Protein AF-A0A7E6E4U1-F1 (afdb_monomer_lite)

Sequence (166 aa):
MSQGDSNPAAIPHAAEDIQGDNRWMSQHNRFVLDCKDKEPDVLFVGDSMVQLMQQYEIWRELFSPLHALNFGIGGDTTRHVLWRLKNGELENIKPKVIVVWVGTNNHENTAEEVAGGIEAIVQLINTRQPQAKIIVLTSCGGQLLSAHPCLEVEILFVVSGFVTSR

Structure (mmCIF, N/CA/C/O backbone):
data_AF-A0A7E6E4U1-F1
#
_entry.id   AF-A0A7E6E4U1-F1
#
loop_
_atom_site.group_PDB
_atom_site.id
_atom_site.type_symbol
_atom_site.label_atom_id
_atom_site.label_alt_id
_atom_site.label_comp_id
_atom_site.label_asym_id
_atom_site.label_entity_id
_atom_site.label_seq_id
_atom_site.pdbx_PDB_ins_code
_atom_site.Cartn_x
_atom_site.Cartn_y
_atom_site.Cartn_z
_atom_site.occupancy
_atom_site.B_iso_or_equiv
_atom_site.auth_seq_id
_atom_site.auth_comp_id
_atom_site.auth_asym_id
_atom_site.auth_atom_id
_atom_site.pdbx_PDB_model_num
ATOM 1 N N . MET A 1 1 ? 23.005 25.836 -6.150 1.00 33.62 1 MET A N 1
ATOM 2 C CA . MET A 1 1 ? 21.948 25.084 -5.448 1.00 33.62 1 MET A CA 1
ATOM 3 C C . MET A 1 1 ? 21.534 23.962 -6.375 1.00 33.62 1 MET A C 1
ATOM 5 O O . MET A 1 1 ? 20.759 24.192 -7.292 1.00 33.62 1 MET A O 1
ATOM 9 N N . SER A 1 2 ? 22.186 22.811 -6.248 1.00 39.56 2 SER A N 1
ATOM 10 C CA . SER A 1 2 ? 21.864 21.607 -7.011 1.00 39.56 2 SER A CA 1
ATOM 11 C C . SER A 1 2 ? 20.474 21.154 -6.578 1.00 39.56 2 SER A C 1
ATOM 13 O O . SER A 1 2 ? 20.231 21.000 -5.383 1.00 39.56 2 SER A O 1
ATOM 15 N N . GLN A 1 3 ? 19.556 21.011 -7.531 1.00 39.41 3 GLN A N 1
ATOM 16 C CA . GLN A 1 3 ? 18.331 20.238 -7.342 1.00 39.41 3 GLN A CA 1
ATOM 17 C C . GLN A 1 3 ? 18.763 18.878 -6.779 1.00 39.41 3 GLN A C 1
ATOM 19 O O . GLN A 1 3 ? 19.509 18.168 -7.446 1.00 39.41 3 GLN A O 1
ATOM 24 N N . GLY A 1 4 ? 18.438 18.593 -5.517 1.00 44.72 4 GLY A N 1
ATOM 25 C CA . GLY A 1 4 ? 18.787 17.319 -4.895 1.00 44.72 4 GLY A CA 1
ATOM 26 C C . GLY A 1 4 ? 18.061 16.206 -5.636 1.00 44.72 4 GLY A C 1
ATOM 27 O O . GLY A 1 4 ? 16.851 16.316 -5.831 1.00 44.72 4 GLY A O 1
ATOM 28 N N . ASP A 1 5 ? 18.804 15.194 -6.075 1.00 53.38 5 ASP A N 1
ATOM 29 C CA . ASP A 1 5 ? 18.305 14.027 -6.800 1.00 53.38 5 ASP A CA 1
ATOM 30 C C . ASP A 1 5 ? 17.092 13.425 -6.073 1.00 53.38 5 ASP A C 1
ATOM 32 O O . ASP A 1 5 ? 17.212 12.755 -5.047 1.00 53.38 5 ASP A O 1
ATOM 36 N N . SER A 1 6 ? 15.888 13.734 -6.560 1.00 80.19 6 SER A N 1
ATOM 37 C CA . SER A 1 6 ? 14.656 13.207 -5.986 1.00 80.19 6 SER A CA 1
ATOM 38 C C . SER A 1 6 ? 14.528 11.758 -6.431 1.00 80.19 6 SER A C 1
ATOM 40 O O . SER A 1 6 ? 14.368 11.497 -7.621 1.00 80.19 6 SER A O 1
ATOM 42 N N . ASN A 1 7 ? 14.632 10.825 -5.481 1.00 90.31 7 ASN A N 1
ATOM 43 C CA . ASN A 1 7 ? 14.518 9.396 -5.747 1.00 90.31 7 ASN A CA 1
ATOM 44 C C . ASN A 1 7 ? 13.199 9.104 -6.492 1.00 90.31 7 ASN A C 1
ATOM 46 O O . ASN A 1 7 ? 12.127 9.246 -5.888 1.00 90.31 7 ASN A O 1
ATOM 50 N N . PRO A 1 8 ? 13.243 8.663 -7.764 1.00 92.31 8 PRO A N 1
ATOM 51 C CA . PRO A 1 8 ? 12.044 8.458 -8.565 1.00 92.31 8 PRO A CA 1
ATOM 52 C C . PRO A 1 8 ? 11.095 7.445 -7.923 1.00 92.31 8 PRO A C 1
ATOM 54 O O . PRO A 1 8 ? 9.885 7.650 -7.961 1.00 92.31 8 PRO A O 1
ATOM 57 N N . ALA A 1 9 ? 11.615 6.406 -7.260 1.00 91.94 9 ALA A N 1
ATOM 58 C CA . ALA A 1 9 ? 10.829 5.377 -6.581 1.00 91.94 9 ALA A CA 1
ATOM 59 C C . ALA A 1 9 ? 10.057 5.894 -5.348 1.00 91.94 9 ALA A C 1
ATOM 61 O O . ALA A 1 9 ? 9.139 5.214 -4.880 1.00 91.94 9 ALA A O 1
ATOM 62 N N . ALA A 1 10 ? 10.395 7.084 -4.841 1.00 93.88 10 ALA A N 1
ATOM 63 C CA . ALA A 1 10 ? 9.733 7.745 -3.715 1.00 93.88 10 ALA A CA 1
ATOM 64 C C . ALA A 1 10 ? 8.731 8.837 -4.146 1.00 93.88 10 A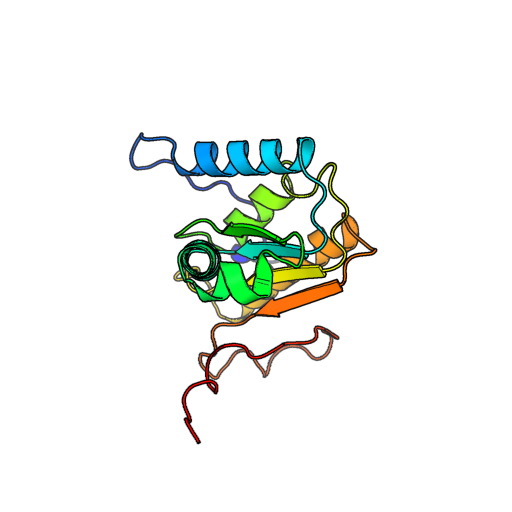LA A C 1
ATOM 66 O O . ALA A 1 10 ? 8.085 9.460 -3.298 1.00 93.88 10 ALA A O 1
ATOM 67 N N . ILE A 1 11 ? 8.572 9.078 -5.452 1.00 95.00 11 ILE A N 1
ATOM 68 C CA . ILE A 1 11 ? 7.619 10.060 -5.979 1.00 95.00 11 ILE A CA 1
ATOM 69 C C . ILE A 1 11 ? 6.272 9.360 -6.222 1.00 95.00 11 ILE A C 1
ATOM 71 O O . ILE A 1 11 ? 6.211 8.431 -7.028 1.00 95.00 11 ILE A O 1
ATOM 75 N N . PRO A 1 12 ? 5.175 9.776 -5.557 1.00 95.62 12 PRO A N 1
ATOM 76 C CA . PRO A 1 12 ? 3.865 9.164 -5.758 1.00 95.62 12 PRO A CA 1
ATOM 77 C C . PRO A 1 12 ? 3.383 9.352 -7.198 1.00 95.62 12 PRO A C 1
ATOM 79 O O . PRO A 1 12 ? 3.317 10.482 -7.682 1.00 95.62 12 PRO A O 1
ATOM 82 N N . HIS A 1 13 ? 2.983 8.264 -7.849 1.00 95.69 13 HIS A N 1
ATOM 83 C CA . HIS A 1 13 ? 2.468 8.281 -9.216 1.00 95.69 13 HIS A CA 1
ATOM 84 C C . HIS A 1 13 ? 1.340 7.257 -9.367 1.00 95.69 13 HIS A C 1
ATOM 86 O O . HIS A 1 13 ? 1.470 6.139 -8.875 1.00 95.69 13 HIS A O 1
ATOM 92 N N . ALA A 1 14 ? 0.241 7.617 -10.031 1.00 95.56 14 ALA A N 1
ATOM 93 C CA . ALA A 1 14 ? -0.815 6.661 -10.366 1.00 95.56 14 ALA A CA 1
ATOM 94 C C . ALA A 1 14 ? -0.374 5.783 -11.545 1.00 95.56 14 ALA A C 1
ATOM 96 O O . ALA A 1 14 ? 0.316 6.270 -12.439 1.00 95.56 14 ALA A O 1
ATOM 97 N N . ALA A 1 15 ? -0.759 4.508 -11.578 1.00 93.38 15 ALA A N 1
ATOM 98 C CA . ALA A 1 15 ? -0.472 3.686 -12.751 1.00 93.38 15 ALA A CA 1
ATOM 99 C C . ALA A 1 15 ? -1.327 4.161 -13.939 1.00 93.38 15 ALA A C 1
ATOM 101 O O . ALA A 1 15 ? -2.548 4.281 -13.819 1.00 93.38 15 ALA A O 1
ATOM 102 N N . GLU A 1 16 ? -0.690 4.434 -15.078 1.00 92.25 16 GLU A N 1
ATOM 103 C CA . GLU A 1 16 ? -1.395 4.820 -16.301 1.00 92.25 16 GLU A CA 1
ATOM 104 C C . GLU A 1 16 ? -2.129 3.620 -16.907 1.00 92.25 16 GLU A C 1
ATOM 106 O O . GLU A 1 16 ? -1.598 2.508 -16.983 1.00 92.25 16 GLU A O 1
ATOM 111 N N . ASP A 1 17 ? -3.359 3.847 -17.366 1.00 92.19 17 ASP A N 1
ATOM 112 C CA . ASP A 1 17 ? -4.140 2.816 -18.035 1.00 92.19 17 ASP A CA 1
ATOM 113 C C . ASP A 1 17 ? -3.775 2.726 -19.520 1.00 92.19 17 ASP A C 1
ATOM 115 O O . ASP A 1 17 ? -4.346 3.399 -20.377 1.00 92.19 17 ASP A O 1
ATOM 119 N N . ILE A 1 18 ? -2.813 1.858 -19.816 1.00 89.88 18 ILE A N 1
ATOM 120 C CA . ILE A 1 18 ? -2.399 1.552 -21.189 1.00 89.88 18 ILE A CA 1
ATOM 121 C C . ILE A 1 18 ? -3.31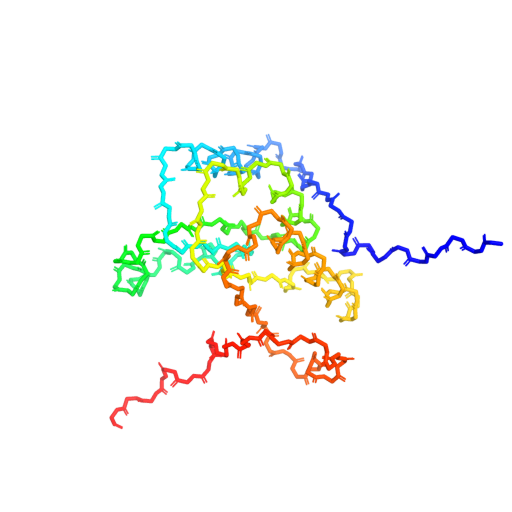8 0.533 -21.887 1.00 89.88 18 ILE A C 1
ATOM 123 O O . ILE A 1 18 ? -3.204 0.350 -23.096 1.00 89.88 18 ILE A O 1
ATOM 127 N N . GLN A 1 19 ? -4.187 -0.168 -21.144 1.00 89.94 19 GLN A N 1
ATOM 128 C CA . GLN A 1 19 ? -5.059 -1.229 -21.677 1.00 89.94 19 GLN A CA 1
ATOM 129 C C . GLN A 1 19 ? -6.469 -0.713 -22.001 1.00 89.94 19 GLN A C 1
ATOM 131 O O . GLN A 1 19 ? -7.156 -1.307 -22.830 1.00 89.94 19 GLN A O 1
ATOM 136 N N . GLY A 1 20 ? -6.878 0.404 -21.398 1.00 93.06 20 GLY A N 1
ATOM 137 C CA . GLY A 1 20 ? -8.171 1.057 -21.604 1.00 93.06 20 GLY A CA 1
ATOM 138 C C . GLY A 1 20 ? -9.320 0.446 -20.796 1.00 93.06 20 GLY A C 1
ATOM 139 O O . GLY A 1 20 ? -10.481 0.747 -21.075 1.00 93.06 20 GLY A O 1
ATOM 140 N N . ASP A 1 21 ? -9.027 -0.432 -19.832 1.00 93.19 21 ASP A N 1
ATOM 141 C CA . ASP A 1 21 ? -10.025 -1.117 -19.000 1.00 93.19 21 ASP A CA 1
ATOM 142 C C . ASP A 1 21 ? -10.211 -0.482 -17.610 1.00 93.19 21 ASP A C 1
ATOM 144 O O . ASP A 1 21 ? -11.095 -0.882 -16.849 1.00 93.19 21 ASP A O 1
ATOM 148 N N . ASN A 1 22 ? -9.395 0.522 -17.281 1.00 93.19 22 ASN A N 1
ATOM 149 C CA . ASN A 1 22 ? -9.376 1.276 -16.033 1.00 93.19 22 ASN A CA 1
ATOM 150 C C . ASN A 1 22 ? -9.279 0.408 -14.760 1.00 93.19 22 ASN A C 1
ATOM 152 O O . ASN A 1 22 ? -9.640 0.841 -13.659 1.00 93.19 22 ASN A O 1
ATOM 156 N N . ARG A 1 23 ? -8.766 -0.825 -14.877 1.00 94.56 23 ARG A N 1
ATOM 157 C CA . ARG A 1 23 ? -8.773 -1.827 -13.795 1.00 94.56 23 ARG A CA 1
ATOM 158 C C . ARG A 1 23 ? -8.048 -1.377 -12.530 1.00 94.56 23 ARG A C 1
ATOM 160 O O . ARG A 1 23 ? -8.415 -1.775 -11.424 1.00 94.56 23 ARG A O 1
ATOM 167 N N . TRP A 1 24 ? -6.986 -0.587 -12.683 1.00 96.44 24 TRP A N 1
ATOM 168 C CA . TRP A 1 24 ? -6.158 -0.146 -11.564 1.00 96.44 24 TRP A CA 1
ATOM 169 C C . TRP A 1 24 ? -6.923 0.850 -10.690 1.00 96.44 24 TRP A C 1
ATOM 171 O O . TRP A 1 24 ? -7.073 0.633 -9.487 1.00 96.44 24 TRP A O 1
ATOM 181 N N . MET A 1 25 ? -7.530 1.864 -11.311 1.00 96.44 25 MET A N 1
ATOM 182 C CA . MET A 1 25 ? -8.384 2.825 -10.611 1.00 96.44 25 MET A CA 1
ATOM 183 C C . MET A 1 25 ? -9.634 2.169 -10.026 1.00 96.44 25 MET A C 1
ATOM 185 O O . MET A 1 25 ? -10.040 2.515 -8.920 1.00 96.44 25 MET A O 1
ATOM 189 N N . SER A 1 26 ? -10.243 1.199 -10.717 1.00 96.69 26 SER A N 1
ATOM 190 C CA . SER A 1 26 ? -11.382 0.455 -10.166 1.00 96.69 26 SER A CA 1
ATOM 191 C C . SER A 1 26 ? -11.020 -0.304 -8.885 1.00 96.69 26 SER A C 1
ATOM 193 O O . SER A 1 26 ? -11.805 -0.300 -7.937 1.00 96.69 26 SER A O 1
ATOM 195 N N . GLN A 1 27 ? -9.834 -0.920 -8.824 1.00 96.69 27 GLN A N 1
ATOM 196 C CA . GLN A 1 27 ? -9.347 -1.586 -7.611 1.00 96.69 27 GLN A CA 1
ATOM 197 C C . GLN A 1 27 ? -9.062 -0.587 -6.486 1.00 96.69 27 GLN A C 1
ATOM 199 O O . GLN A 1 27 ? -9.536 -0.799 -5.372 1.00 96.69 27 GLN A O 1
ATOM 204 N N . HIS A 1 28 ? -8.379 0.522 -6.787 1.00 97.25 28 HIS A N 1
ATOM 205 C CA . HIS A 1 28 ? -8.142 1.602 -5.826 1.00 97.25 28 HIS A CA 1
ATOM 206 C C . HIS A 1 28 ? -9.454 2.135 -5.226 1.00 97.25 28 HIS A C 1
ATOM 208 O O . HIS A 1 28 ? -9.621 2.181 -4.009 1.00 97.25 28 HIS A O 1
ATOM 214 N N . ASN A 1 29 ? -10.438 2.453 -6.070 1.00 96.62 29 ASN A N 1
ATOM 215 C CA . ASN A 1 29 ? -11.737 2.954 -5.620 1.00 96.62 29 ASN A CA 1
ATOM 216 C C . ASN A 1 29 ? -12.470 1.945 -4.725 1.00 96.62 29 ASN A C 1
ATOM 218 O O . ASN A 1 29 ? -13.108 2.341 -3.752 1.00 96.62 29 ASN A O 1
ATOM 222 N N . ARG A 1 30 ? -12.362 0.641 -5.019 1.00 96.62 30 ARG A N 1
ATOM 223 C CA . ARG A 1 30 ? -12.908 -0.414 -4.154 1.00 96.62 30 ARG A CA 1
ATOM 224 C C . ARG A 1 30 ? -12.255 -0.398 -2.771 1.00 96.62 30 ARG A C 1
ATOM 226 O O . ARG A 1 30 ? -12.968 -0.511 -1.783 1.00 96.62 30 ARG A O 1
ATOM 233 N N . PHE A 1 31 ? -10.939 -0.221 -2.688 1.00 96.31 31 PHE A N 1
ATOM 234 C CA . PHE A 1 31 ? -10.230 -0.147 -1.407 1.00 96.31 31 PHE A CA 1
ATOM 235 C C . PHE A 1 31 ? -10.608 1.098 -0.603 1.00 96.31 31 PHE A C 1
ATOM 237 O O . PHE A 1 31 ? -10.861 1.002 0.594 1.00 96.31 31 PHE A O 1
ATOM 244 N N . VAL A 1 32 ? -10.760 2.248 -1.262 1.00 95.81 32 VAL A N 1
ATOM 245 C CA . VAL A 1 32 ? -11.266 3.472 -0.619 1.00 95.81 32 VAL A CA 1
ATOM 246 C C . VAL A 1 32 ? -12.690 3.282 -0.080 1.00 95.81 32 VAL A C 1
ATOM 248 O O . VAL A 1 32 ? -13.025 3.833 0.968 1.00 95.81 32 VAL A O 1
ATOM 251 N N . LEU A 1 33 ? -13.536 2.507 -0.766 1.00 95.31 33 LEU A N 1
ATOM 252 C CA . LEU A 1 33 ? -14.864 2.138 -0.264 1.00 95.31 33 LEU A CA 1
ATOM 253 C C . LEU A 1 33 ? -14.777 1.175 0.926 1.00 95.31 33 LEU A C 1
ATOM 255 O O . LEU A 1 33 ? -15.419 1.423 1.942 1.00 95.31 33 LEU A O 1
ATOM 259 N N . ASP A 1 34 ? -13.933 0.142 0.851 1.00 93.88 34 ASP A N 1
ATOM 260 C CA . ASP A 1 34 ? -13.699 -0.780 1.968 1.00 93.88 34 ASP A CA 1
ATOM 261 C C . ASP A 1 34 ? -13.249 -0.034 3.235 1.00 93.88 34 ASP A C 1
ATOM 263 O O . ASP A 1 34 ? -13.694 -0.372 4.328 1.00 93.88 34 ASP A O 1
ATOM 267 N N . CYS A 1 35 ? -12.435 1.016 3.096 1.00 92.06 35 CYS A N 1
ATOM 268 C CA . CYS A 1 35 ? -12.027 1.867 4.214 1.00 92.06 35 CYS A CA 1
ATOM 269 C C . CYS A 1 35 ? -13.176 2.642 4.874 1.00 92.06 35 CYS A C 1
ATOM 271 O O . CYS A 1 35 ? -13.046 3.054 6.022 1.00 92.06 35 CYS A O 1
ATOM 273 N N . LYS A 1 36 ? -14.280 2.893 4.163 1.00 92.06 36 LYS A N 1
ATOM 274 C CA . LYS A 1 36 ? -15.453 3.585 4.722 1.00 92.06 36 LYS A CA 1
ATOM 275 C C . LYS A 1 36 ? -16.378 2.634 5.469 1.00 92.06 36 LYS A C 1
ATOM 277 O O . LYS A 1 36 ? -16.984 3.040 6.454 1.00 92.06 36 LYS A O 1
ATOM 282 N N . ASP A 1 37 ? -16.476 1.397 4.992 1.00 91.12 37 ASP A N 1
ATOM 283 C CA . ASP A 1 37 ? -17.466 0.433 5.472 1.00 91.12 37 ASP A CA 1
ATOM 284 C C . ASP A 1 37 ? -16.898 -0.560 6.500 1.00 91.12 37 ASP A C 1
ATOM 286 O O . ASP A 1 37 ? -17.659 -1.294 7.134 1.00 91.12 37 ASP A O 1
ATOM 290 N N . LYS A 1 38 ? -15.568 -0.628 6.659 1.00 92.06 38 LYS A N 1
ATOM 291 C CA . LYS A 1 38 ? -14.888 -1.637 7.486 1.00 92.06 38 LYS A CA 1
ATOM 292 C C . LYS A 1 38 ? -13.870 -1.022 8.440 1.00 92.06 38 LYS A C 1
ATOM 294 O O . LYS A 1 38 ? -13.231 -0.022 8.140 1.00 92.06 38 LYS A O 1
ATOM 299 N N . GLU A 1 39 ? -13.648 -1.711 9.557 1.00 92.69 39 GLU A N 1
ATOM 300 C CA . GLU A 1 39 ? -12.674 -1.339 10.589 1.00 92.69 39 GLU A CA 1
ATOM 301 C C . GLU A 1 39 ? -11.645 -2.471 10.774 1.00 92.69 39 GLU A C 1
ATOM 303 O O . GLU A 1 39 ? -11.820 -3.333 11.637 1.00 92.69 39 GLU A O 1
ATOM 308 N N . PRO A 1 40 ? -10.593 -2.542 9.936 1.00 94.44 40 PRO A N 1
ATOM 309 C CA . PRO A 1 40 ? -9.602 -3.609 10.027 1.00 94.44 40 PRO A CA 1
ATOM 310 C C . PRO A 1 40 ? -8.671 -3.445 11.228 1.00 94.44 40 PRO A C 1
ATOM 312 O O . PRO A 1 40 ? -8.199 -2.344 11.513 1.00 94.44 40 PRO A O 1
ATOM 315 N N . ASP A 1 41 ? -8.298 -4.563 11.853 1.00 94.44 41 ASP A N 1
ATOM 316 C CA . ASP A 1 41 ? -7.187 -4.603 12.812 1.00 94.44 41 ASP A CA 1
ATOM 317 C C . ASP A 1 41 ? -5.831 -4.721 12.093 1.00 94.44 41 ASP A C 1
ATOM 319 O O . ASP A 1 41 ? -4.822 -4.195 12.577 1.00 94.44 41 ASP A O 1
ATOM 323 N N . VAL A 1 42 ? -5.803 -5.380 10.928 1.00 95.19 42 VAL A N 1
ATOM 324 C CA . VAL A 1 42 ? -4.599 -5.590 10.114 1.00 95.19 42 VAL A CA 1
ATOM 325 C C . VAL A 1 42 ? -4.842 -5.128 8.680 1.00 95.19 42 VAL A C 1
ATOM 327 O O . VAL A 1 42 ? -5.846 -5.478 8.064 1.00 95.19 42 VAL A O 1
ATOM 330 N N . LEU A 1 43 ? -3.908 -4.369 8.118 1.00 96.62 43 LEU A N 1
ATOM 331 C CA . LEU A 1 43 ? -3.968 -3.930 6.729 1.00 96.62 43 LEU A CA 1
ATOM 332 C C . LEU A 1 43 ? -2.740 -4.415 5.962 1.00 96.62 43 LEU A C 1
ATOM 334 O O . LEU A 1 43 ? -1.615 -4.109 6.337 1.00 96.62 43 LEU A O 1
ATOM 338 N N . PHE A 1 44 ? -2.952 -5.126 4.862 1.00 96.50 44 PHE A N 1
ATOM 339 C CA . PHE A 1 44 ? -1.896 -5.514 3.935 1.00 96.50 44 PHE A CA 1
ATOM 340 C C . PHE A 1 44 ? -1.915 -4.595 2.720 1.00 96.50 44 PHE A C 1
ATOM 342 O O . PHE A 1 44 ? -2.951 -4.444 2.077 1.00 96.50 44 PHE A O 1
ATOM 349 N N . VAL A 1 45 ? -0.771 -4.010 2.377 1.00 96.75 45 VAL A N 1
ATOM 350 C CA . VAL A 1 45 ? -0.596 -3.125 1.220 1.00 96.75 45 VAL A CA 1
ATOM 351 C C . VAL A 1 45 ? 0.614 -3.575 0.418 1.00 96.75 45 VAL A C 1
ATOM 353 O O . VAL A 1 45 ? 1.668 -3.893 0.973 1.00 96.75 45 VAL A O 1
ATOM 356 N N . GLY A 1 46 ? 0.472 -3.617 -0.901 1.00 95.12 46 GLY A N 1
ATOM 357 C CA . GLY A 1 46 ? 1.572 -4.066 -1.737 1.00 95.12 46 GLY A CA 1
ATOM 358 C C . GLY A 1 46 ? 1.193 -4.403 -3.160 1.00 95.12 46 GLY A C 1
ATOM 359 O O . GLY A 1 46 ? 0.202 -3.906 -3.699 1.00 95.12 46 GLY A O 1
ATOM 360 N N . ASP A 1 47 ? 2.017 -5.260 -3.745 1.00 93.12 47 ASP A N 1
ATOM 361 C CA . ASP A 1 47 ? 1.919 -5.674 -5.136 1.00 93.12 47 ASP A CA 1
ATOM 362 C C . ASP A 1 47 ? 1.155 -7.006 -5.314 1.00 93.12 47 ASP A C 1
ATOM 364 O O . ASP A 1 47 ? 0.290 -7.385 -4.511 1.00 93.12 47 ASP A O 1
ATOM 368 N N . SER A 1 48 ? 1.464 -7.727 -6.394 1.00 91.88 48 SER A N 1
ATOM 369 C CA . SER A 1 48 ? 0.904 -9.040 -6.709 1.00 91.88 48 SER A CA 1
ATOM 370 C C . SER A 1 48 ? 1.087 -10.072 -5.603 1.00 91.88 48 SER A C 1
ATOM 372 O O . SER A 1 48 ? 0.206 -10.912 -5.450 1.00 91.88 48 SER A O 1
ATOM 374 N N . MET A 1 49 ? 2.176 -10.052 -4.826 1.00 89.50 49 MET A N 1
ATOM 375 C CA . MET A 1 49 ? 2.359 -11.064 -3.778 1.00 89.50 49 MET A CA 1
ATOM 376 C C . MET A 1 49 ? 1.318 -10.896 -2.677 1.00 89.50 49 MET A C 1
ATOM 378 O O . MET A 1 49 ? 0.738 -11.881 -2.220 1.00 89.50 49 MET A O 1
ATOM 382 N N . VAL A 1 50 ? 1.019 -9.647 -2.312 1.00 92.19 50 VAL A N 1
ATOM 383 C CA . VAL A 1 50 ? -0.055 -9.335 -1.367 1.00 92.19 50 VAL A CA 1
ATOM 384 C C . VAL A 1 50 ? -1.400 -9.733 -1.958 1.00 92.19 50 VAL A C 1
ATOM 386 O O . VAL A 1 50 ? -2.160 -10.446 -1.307 1.00 92.19 50 VAL A O 1
ATOM 389 N N . GLN A 1 51 ? -1.668 -9.355 -3.209 1.00 92.50 51 GLN A N 1
ATOM 390 C CA . GLN A 1 51 ? -2.936 -9.661 -3.872 1.00 92.50 51 GLN A CA 1
ATOM 391 C C . GLN A 1 51 ? -3.210 -11.171 -3.954 1.00 92.50 51 GLN A C 1
ATOM 393 O O . GLN A 1 51 ? -4.310 -11.634 -3.651 1.00 92.50 51 GLN A O 1
ATOM 398 N N . LEU A 1 52 ? -2.207 -11.948 -4.366 1.00 89.69 52 LEU A N 1
ATOM 399 C CA . LEU A 1 52 ? -2.325 -13.392 -4.538 1.00 89.69 52 LEU A CA 1
ATOM 400 C C . LEU A 1 52 ? -2.434 -14.118 -3.200 1.00 89.69 52 LEU A C 1
ATOM 402 O O . LEU A 1 52 ? -3.119 -15.134 -3.137 1.00 89.69 52 LEU A O 1
ATOM 406 N N . MET A 1 53 ? -1.832 -13.594 -2.125 1.00 87.38 53 MET A N 1
ATOM 407 C CA . MET A 1 53 ? -1.925 -14.195 -0.790 1.00 87.38 53 MET A CA 1
ATOM 408 C C . MET A 1 53 ? -3.380 -14.410 -0.361 1.00 87.38 53 MET A C 1
ATOM 410 O O . MET A 1 53 ? -3.694 -15.452 0.206 1.00 87.38 53 MET A O 1
ATOM 414 N N . GLN A 1 54 ? -4.280 -13.480 -0.700 1.00 86.62 54 GLN A N 1
ATOM 415 C CA . GLN A 1 54 ? -5.707 -13.585 -0.385 1.00 86.62 54 GLN A CA 1
ATOM 416 C C . GLN A 1 54 ? -6.411 -14.762 -1.082 1.00 86.62 54 GLN A C 1
ATOM 418 O O . GLN A 1 54 ? -7.454 -15.217 -0.614 1.00 86.62 54 GLN A O 1
ATOM 423 N N . GLN A 1 55 ? -5.868 -15.255 -2.198 1.00 85.56 55 GLN A N 1
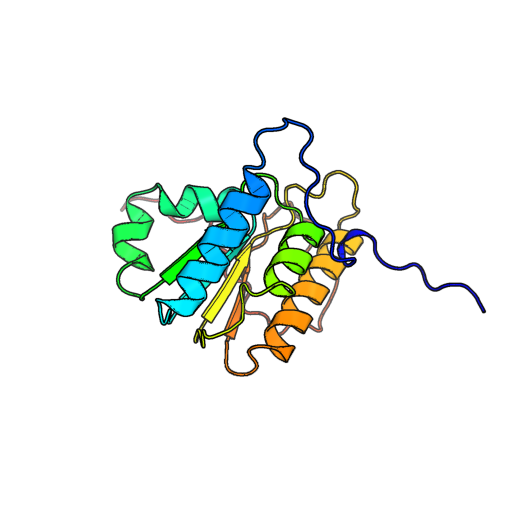ATOM 424 C CA . GLN A 1 55 ? -6.475 -16.333 -2.983 1.00 85.56 55 GLN A CA 1
ATOM 425 C C . GLN A 1 55 ? -6.160 -17.730 -2.432 1.00 85.56 55 GLN A C 1
ATOM 427 O O . GLN A 1 55 ? -6.830 -18.693 -2.800 1.00 85.56 55 GLN A O 1
ATOM 432 N N . TYR A 1 56 ? -5.167 -17.855 -1.549 1.00 86.94 56 TYR A N 1
ATOM 433 C CA . TYR A 1 56 ? -4.786 -19.130 -0.947 1.00 86.94 56 TYR A CA 1
ATOM 434 C C . TYR A 1 56 ? -5.571 -19.413 0.340 1.00 86.94 56 TYR A C 1
ATOM 436 O O . TYR A 1 56 ? -5.933 -18.501 1.085 1.00 86.94 56 TYR A O 1
ATOM 444 N N . GLU A 1 57 ? -5.782 -20.698 0.647 1.00 82.94 57 GLU A N 1
ATOM 445 C CA . GLU A 1 57 ? -6.514 -21.138 1.850 1.00 82.94 57 GLU A CA 1
ATOM 446 C C . GLU A 1 57 ? -5.898 -20.600 3.147 1.00 82.94 57 GLU A C 1
ATOM 448 O O . GLU A 1 57 ? -6.626 -20.218 4.064 1.00 82.94 57 GLU A O 1
ATOM 453 N N . ILE A 1 58 ? -4.573 -20.435 3.170 1.00 83.06 58 ILE A N 1
ATOM 454 C CA . ILE A 1 58 ? -3.832 -19.880 4.306 1.00 83.06 58 ILE A CA 1
ATOM 455 C C . ILE A 1 58 ? -4.341 -18.498 4.739 1.00 83.06 58 ILE A C 1
ATOM 457 O O . ILE A 1 58 ? -4.311 -18.171 5.924 1.00 83.06 58 ILE A O 1
ATOM 461 N N . TRP A 1 59 ? -4.873 -17.689 3.815 1.00 84.56 59 TRP A N 1
ATOM 462 C CA . TRP A 1 59 ? -5.450 -16.395 4.171 1.00 84.56 59 TRP A CA 1
ATOM 463 C C . TRP A 1 59 ? -6.732 -16.530 4.983 1.00 84.56 59 TRP A C 1
ATOM 465 O O . TRP A 1 59 ? -6.968 -15.769 5.927 1.00 84.56 59 TRP A O 1
ATOM 475 N N . ARG A 1 60 ? -7.567 -17.508 4.631 1.00 83.81 60 ARG A N 1
ATOM 476 C CA . ARG A 1 60 ? -8.807 -17.789 5.357 1.00 83.81 60 ARG A CA 1
ATOM 477 C C . ARG A 1 60 ? -8.523 -18.348 6.743 1.00 83.81 60 ARG A C 1
ATOM 479 O O . ARG A 1 60 ? -9.239 -18.001 7.676 1.00 83.81 60 ARG A O 1
ATOM 486 N N . GLU A 1 61 ? -7.480 -19.157 6.874 1.00 82.38 61 GLU A N 1
ATOM 487 C CA . GLU A 1 61 ? -7.113 -19.782 8.144 1.00 82.38 61 GLU A CA 1
ATOM 488 C C . GLU A 1 61 ? -6.400 -18.820 9.100 1.00 82.38 61 GLU A C 1
ATOM 490 O O . GLU A 1 61 ? -6.735 -18.785 10.282 1.00 82.38 61 GLU A O 1
ATOM 495 N N . LEU A 1 62 ? -5.446 -18.021 8.606 1.00 84.25 62 LEU A N 1
ATOM 496 C CA . LEU A 1 62 ? -4.564 -17.226 9.469 1.00 84.25 62 LEU A CA 1
ATOM 497 C C . LEU A 1 62 ? -4.942 -15.745 9.557 1.00 84.25 62 LEU A C 1
ATOM 499 O O . LEU A 1 62 ? -4.853 -15.163 10.635 1.00 84.25 62 LEU A O 1
ATOM 503 N N . PHE A 1 63 ? -5.354 -15.117 8.451 1.00 86.81 63 PHE A N 1
ATOM 504 C CA . PHE A 1 63 ? -5.500 -13.654 8.386 1.00 86.81 63 PHE A CA 1
ATOM 505 C C . PHE A 1 63 ? -6.951 -13.177 8.465 1.00 86.81 63 PHE A C 1
ATOM 507 O O . PHE A 1 63 ? -7.220 -12.112 9.017 1.00 86.81 63 PHE A O 1
ATOM 514 N N . SER A 1 64 ? -7.909 -13.967 7.980 1.00 84.44 64 SER A N 1
ATOM 515 C CA . SER A 1 64 ? -9.335 -13.618 8.077 1.00 84.44 64 SER A CA 1
ATOM 516 C C . SER A 1 64 ? -9.839 -13.482 9.526 1.00 84.44 64 SER A C 1
ATOM 518 O O . SER A 1 64 ? -10.576 -12.530 9.788 1.00 84.44 64 SER A O 1
ATOM 520 N N . PRO A 1 65 ? -9.416 -14.325 10.495 1.00 89.25 65 PRO A N 1
ATOM 521 C CA . PRO A 1 65 ? -9.778 -14.144 11.905 1.00 89.25 65 PRO A CA 1
ATOM 522 C C . PRO A 1 65 ? -9.204 -12.870 12.543 1.00 89.25 65 PRO A C 1
ATOM 524 O O . PRO A 1 65 ? -9.683 -12.446 13.588 1.00 89.25 65 PRO A O 1
ATOM 527 N N . LEU A 1 66 ? -8.186 -12.258 11.926 1.00 89.56 66 LEU A N 1
ATOM 528 C CA . LEU A 1 66 ? -7.544 -11.027 12.398 1.00 89.56 66 LEU A CA 1
ATOM 529 C C . LEU A 1 66 ? -8.208 -9.759 11.844 1.00 89.56 66 LEU A C 1
ATOM 531 O O . LEU A 1 66 ? -7.606 -8.692 11.911 1.00 89.56 66 LEU A O 1
ATOM 535 N N . HIS A 1 67 ? -9.394 -9.869 11.236 1.00 91.69 67 HIS A N 1
ATOM 536 C CA . HIS A 1 67 ? -10.079 -8.755 10.570 1.00 91.69 67 HIS A CA 1
ATOM 537 C C . HIS A 1 67 ? -9.167 -8.020 9.571 1.00 91.69 67 HIS A C 1
ATOM 539 O O . HIS A 1 67 ? -9.064 -6.791 9.578 1.00 91.69 67 HIS A O 1
ATOM 545 N N . ALA A 1 68 ? -8.458 -8.787 8.737 1.00 93.19 68 ALA A N 1
ATOM 546 C CA . ALA A 1 68 ? -7.487 -8.241 7.802 1.00 93.19 68 ALA A CA 1
ATOM 547 C C . ALA A 1 68 ? -8.131 -7.704 6.511 1.00 93.19 68 ALA A C 1
AT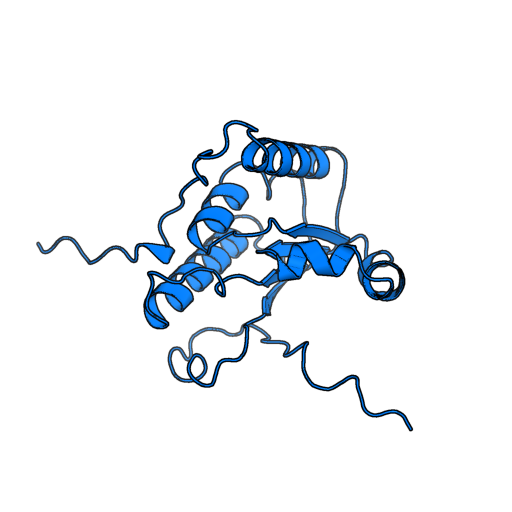OM 549 O O . ALA A 1 68 ? -8.983 -8.363 5.909 1.00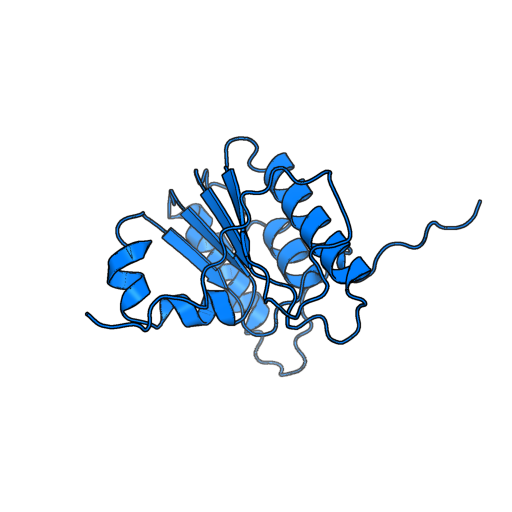 93.19 68 ALA A O 1
ATOM 550 N N . LEU A 1 69 ? -7.652 -6.553 6.032 1.00 95.19 69 LEU A N 1
ATOM 551 C CA . LEU A 1 69 ? -7.887 -6.074 4.666 1.00 95.19 69 LEU A CA 1
ATOM 552 C C . LEU A 1 69 ? -6.650 -6.258 3.789 1.00 95.19 69 LEU A C 1
ATOM 554 O O . LEU A 1 69 ? -5.518 -6.168 4.259 1.00 95.19 69 LEU A O 1
ATOM 558 N N . ASN A 1 70 ? -6.884 -6.510 2.501 1.00 95.69 70 ASN A N 1
ATOM 559 C CA . ASN A 1 70 ? -5.846 -6.742 1.504 1.00 95.69 70 ASN A CA 1
ATOM 560 C C . ASN A 1 70 ? -5.976 -5.740 0.355 1.00 95.69 70 ASN A C 1
ATOM 562 O O . ASN A 1 70 ? -6.888 -5.843 -0.466 1.00 95.69 70 ASN A O 1
ATOM 566 N N . PHE A 1 71 ? -5.050 -4.786 0.305 1.00 96.75 71 PHE A N 1
ATOM 567 C CA . PHE A 1 71 ? -4.925 -3.761 -0.730 1.00 96.75 71 PHE A CA 1
ATOM 568 C C . PHE A 1 71 ? -3.712 -4.039 -1.629 1.00 96.75 71 PHE A C 1
ATOM 570 O O . PHE A 1 71 ? -2.888 -3.158 -1.912 1.00 96.75 71 PHE A O 1
ATOM 577 N N . GLY A 1 72 ? -3.577 -5.298 -2.049 1.00 96.19 72 GLY A N 1
ATOM 578 C CA . GLY A 1 72 ? -2.623 -5.719 -3.067 1.00 96.19 72 GLY A CA 1
ATOM 579 C C . GLY A 1 72 ? -3.142 -5.446 -4.478 1.00 96.19 72 GLY A C 1
ATOM 580 O O . GLY A 1 72 ? -4.269 -5.826 -4.807 1.00 96.19 72 GLY A O 1
ATOM 581 N N . ILE A 1 73 ? -2.310 -4.839 -5.327 1.00 95.94 73 ILE A N 1
ATOM 582 C CA . ILE A 1 73 ? -2.581 -4.699 -6.765 1.00 95.94 73 ILE A CA 1
ATOM 583 C C . ILE A 1 73 ? -1.402 -5.254 -7.558 1.00 95.94 73 ILE A C 1
ATOM 585 O O . ILE A 1 73 ? -0.265 -4.814 -7.405 1.00 95.94 73 ILE A O 1
ATOM 589 N N . GLY A 1 74 ? -1.669 -6.224 -8.432 1.00 93.44 74 GLY A N 1
ATOM 590 C CA . GLY A 1 74 ? -0.649 -6.788 -9.308 1.00 93.44 74 GLY A CA 1
ATOM 591 C C . GLY A 1 74 ? 0.032 -5.735 -10.185 1.00 93.44 74 GLY A C 1
ATOM 592 O O . GLY A 1 74 ? -0.637 -4.936 -10.839 1.00 93.44 74 GLY A O 1
ATOM 593 N N . GLY A 1 75 ? 1.367 -5.765 -10.211 1.00 90.50 75 GLY A N 1
ATOM 594 C CA . GLY A 1 75 ? 2.197 -4.828 -10.975 1.00 90.50 75 GLY A CA 1
ATOM 595 C C . GLY A 1 75 ? 2.495 -3.504 -10.266 1.00 90.50 75 GLY A C 1
ATOM 596 O O . GLY A 1 75 ? 3.149 -2.639 -10.849 1.00 90.50 75 GLY A O 1
ATOM 597 N N . ASP A 1 76 ? 2.048 -3.318 -9.020 1.00 95.69 76 ASP A N 1
ATOM 598 C CA . ASP A 1 76 ? 2.374 -2.106 -8.274 1.00 95.69 76 ASP A CA 1
ATOM 599 C C . ASP A 1 76 ? 3.871 -1.990 -7.970 1.00 95.69 76 ASP A C 1
ATOM 601 O O . ASP A 1 76 ? 4.539 -2.952 -7.583 1.00 95.69 76 ASP A O 1
ATOM 605 N N . THR A 1 77 ? 4.372 -0.764 -8.118 1.00 95.25 77 THR A N 1
ATOM 606 C CA . THR A 1 77 ? 5.695 -0.323 -7.668 1.00 95.25 77 THR A CA 1
ATOM 607 C C . THR A 1 77 ? 5.551 0.489 -6.383 1.00 95.25 77 THR A C 1
ATOM 609 O O . THR A 1 77 ? 4.442 0.880 -6.002 1.00 95.25 77 THR A O 1
ATOM 612 N N . THR A 1 78 ? 6.665 0.823 -5.732 1.00 95.06 78 THR A N 1
ATOM 613 C CA . THR A 1 78 ? 6.675 1.721 -4.560 1.00 95.06 78 THR A CA 1
ATOM 614 C C . THR A 1 78 ? 5.914 3.034 -4.806 1.00 95.06 78 THR A C 1
ATOM 616 O O . THR A 1 78 ? 5.160 3.488 -3.947 1.00 95.06 78 THR A O 1
ATOM 619 N N . ARG A 1 79 ? 6.036 3.611 -6.008 1.00 96.19 79 ARG A N 1
ATOM 620 C CA . ARG A 1 79 ? 5.377 4.867 -6.415 1.00 96.19 79 ARG A CA 1
ATOM 621 C C . ARG A 1 79 ? 3.859 4.749 -6.478 1.00 96.19 79 ARG A C 1
ATOM 623 O O . ARG A 1 79 ? 3.152 5.674 -6.076 1.00 96.19 79 ARG A O 1
ATOM 630 N N . HIS A 1 80 ? 3.377 3.610 -6.973 1.00 97.06 80 HIS A N 1
ATOM 631 C CA . HIS A 1 80 ? 1.951 3.314 -7.092 1.00 97.06 80 HIS A CA 1
ATOM 632 C C . HIS A 1 80 ? 1.332 3.154 -5.704 1.00 97.06 80 HIS A C 1
ATOM 634 O O . HIS A 1 80 ? 0.342 3.814 -5.390 1.00 97.06 80 HIS A O 1
ATOM 640 N N . VAL A 1 81 ? 1.979 2.373 -4.832 1.00 96.94 81 VAL A N 1
ATOM 641 C CA . VAL A 1 81 ? 1.548 2.207 -3.436 1.00 96.94 81 VAL A CA 1
ATOM 642 C C . VAL A 1 81 ? 1.544 3.552 -2.705 1.00 96.94 81 VAL A C 1
ATOM 644 O O . VAL A 1 81 ? 0.551 3.904 -2.073 1.00 96.94 81 VAL A O 1
ATOM 647 N N . LEU A 1 82 ? 2.605 4.356 -2.841 1.00 96.88 82 LEU A N 1
ATOM 648 C CA . LEU A 1 82 ? 2.664 5.706 -2.267 1.00 96.88 82 LEU A CA 1
ATOM 649 C C . LEU A 1 82 ? 1.486 6.578 -2.688 1.00 96.88 82 LEU A C 1
ATOM 651 O O . LEU A 1 82 ? 0.913 7.291 -1.861 1.00 96.88 82 LEU A O 1
ATOM 655 N N . TRP A 1 83 ? 1.135 6.543 -3.973 1.00 97.88 83 TRP A N 1
ATOM 656 C CA . TRP A 1 83 ? 0.004 7.301 -4.483 1.00 97.88 83 TRP A CA 1
ATOM 657 C C . TRP A 1 83 ? -1.302 6.807 -3.863 1.00 97.88 83 TRP A C 1
ATOM 659 O O . TRP A 1 83 ? -2.057 7.616 -3.328 1.00 97.88 83 TRP A O 1
ATOM 669 N N . ARG A 1 84 ? -1.541 5.496 -3.838 1.00 97.69 84 ARG A N 1
ATOM 670 C CA . ARG A 1 84 ? -2.764 4.902 -3.278 1.00 97.69 84 ARG A CA 1
ATOM 671 C C . ARG A 1 84 ? -2.988 5.271 -1.815 1.00 97.69 84 ARG A C 1
ATOM 673 O O . ARG A 1 84 ? -4.055 5.766 -1.452 1.00 97.69 84 ARG A O 1
ATOM 680 N N . LEU A 1 85 ? -1.947 5.138 -0.995 1.00 96.56 85 LEU A N 1
ATOM 681 C CA . LEU A 1 85 ? -1.993 5.481 0.429 1.00 96.56 85 LEU A CA 1
ATOM 682 C C . LEU A 1 85 ? -2.243 6.977 0.666 1.00 96.56 85 LEU A C 1
ATOM 684 O O . LEU A 1 85 ? -2.906 7.351 1.636 1.00 96.56 85 LEU A O 1
ATOM 688 N N . LYS A 1 86 ? -1.735 7.848 -0.218 1.00 96.06 86 LYS A N 1
ATOM 689 C CA . LYS A 1 86 ? -2.015 9.291 -0.158 1.00 96.06 86 LYS A CA 1
ATOM 690 C C . LYS A 1 86 ? -3.450 9.636 -0.554 1.00 96.06 86 LYS A C 1
ATOM 692 O O . LYS A 1 86 ? -3.975 10.616 -0.026 1.00 96.06 86 LYS A O 1
ATOM 697 N N . ASN A 1 87 ? -4.066 8.845 -1.428 1.00 96.44 87 ASN A N 1
ATOM 698 C CA . ASN A 1 87 ? -5.367 9.114 -2.040 1.00 96.44 87 ASN A CA 1
ATOM 699 C C . ASN A 1 87 ? -6.509 8.289 -1.415 1.00 96.44 87 ASN A C 1
ATOM 701 O O . ASN A 1 87 ? -7.389 7.803 -2.113 1.00 96.44 87 ASN A O 1
ATOM 705 N N . GLY A 1 88 ? -6.518 8.139 -0.089 1.00 93.25 88 GLY A N 1
ATOM 706 C CA . GLY A 1 88 ? -7.707 7.683 0.645 1.00 93.25 88 GLY A CA 1
ATOM 707 C C . GLY A 1 88 ? -7.662 6.258 1.195 1.00 93.25 88 GLY A C 1
ATOM 708 O O . GLY A 1 88 ? -8.466 5.930 2.060 1.00 93.25 88 GLY A O 1
ATOM 709 N N . GLU A 1 89 ? -6.693 5.424 0.805 1.00 94.06 89 GLU A N 1
ATOM 710 C CA . GLU A 1 89 ? -6.600 4.041 1.320 1.00 94.06 89 GLU A CA 1
ATOM 711 C C . GLU A 1 89 ? -6.154 3.938 2.791 1.00 94.06 89 GLU A C 1
ATOM 713 O O . GLU A 1 89 ? -6.149 2.854 3.364 1.00 94.06 89 GLU A O 1
ATOM 718 N N . LEU A 1 90 ? -5.802 5.056 3.430 1.00 93.88 90 LEU A N 1
ATOM 719 C CA . LEU A 1 90 ? -5.509 5.132 4.869 1.00 93.88 90 LEU A CA 1
ATOM 720 C C . LEU A 1 90 ? -6.513 5.996 5.639 1.00 93.88 90 LEU A C 1
ATOM 722 O O . LEU A 1 90 ? -6.271 6.317 6.801 1.00 93.88 90 LEU A O 1
ATOM 726 N N . GLU A 1 91 ? -7.600 6.427 5.006 1.00 92.38 91 GLU A N 1
ATOM 727 C CA . GLU A 1 91 ? -8.608 7.274 5.643 1.00 92.38 91 GLU A CA 1
ATOM 728 C C . GLU A 1 91 ? -9.705 6.420 6.283 1.00 92.38 91 GLU A C 1
ATOM 730 O O . GLU A 1 91 ? -10.001 5.333 5.808 1.00 92.38 91 GLU A O 1
ATOM 735 N N . ASN A 1 92 ? -10.321 6.914 7.360 1.00 92.81 92 ASN A N 1
ATOM 736 C CA . ASN A 1 92 ? -11.450 6.285 8.073 1.00 92.81 92 ASN A CA 1
ATOM 737 C C . ASN A 1 92 ? -11.166 4.939 8.771 1.00 92.81 92 ASN A C 1
ATOM 739 O O . ASN A 1 92 ? -11.983 4.495 9.569 1.00 92.81 92 ASN A O 1
ATOM 743 N N . ILE A 1 93 ? -9.985 4.355 8.578 1.00 94.38 93 ILE A N 1
ATOM 744 C CA . ILE A 1 93 ? -9.528 3.145 9.272 1.00 94.38 93 ILE A CA 1
ATOM 745 C C . ILE A 1 93 ? -8.464 3.460 10.328 1.00 94.38 93 ILE A C 1
ATOM 747 O O . ILE A 1 93 ? -7.750 4.462 10.238 1.00 94.38 93 ILE A O 1
ATOM 751 N N . LYS A 1 94 ? -8.332 2.578 11.324 1.00 94.81 94 LYS A N 1
ATOM 752 C CA . LYS A 1 94 ? -7.282 2.636 12.356 1.00 94.81 94 LYS A CA 1
ATOM 753 C C . LYS A 1 94 ? -6.681 1.250 12.614 1.00 94.81 94 LYS A C 1
ATOM 755 O O . LYS A 1 94 ? -6.858 0.706 13.706 1.00 94.81 94 LYS A O 1
ATOM 760 N N . PRO A 1 95 ? -5.980 0.665 11.627 1.00 96.00 95 PRO A N 1
ATOM 761 C CA . PRO A 1 95 ? -5.345 -0.630 11.812 1.00 96.00 95 PRO A CA 1
ATOM 762 C C . PRO A 1 95 ? -4.302 -0.570 12.933 1.00 96.00 95 PRO A C 1
ATOM 764 O O . PRO A 1 95 ? -3.638 0.450 13.147 1.00 96.00 95 PRO A O 1
ATOM 767 N N . LYS A 1 96 ? -4.159 -1.686 13.647 1.00 94.94 96 LYS A N 1
ATOM 768 C CA . LYS A 1 96 ? -3.121 -1.900 14.664 1.00 94.94 96 LYS A CA 1
ATOM 769 C C . LYS A 1 96 ? -1.805 -2.319 14.021 1.00 94.94 96 LYS A C 1
ATOM 771 O O . LYS A 1 96 ? -0.743 -1.998 14.549 1.00 94.94 96 LYS A O 1
ATOM 776 N N . VAL A 1 97 ? -1.876 -3.036 12.899 1.00 95.31 97 VAL A N 1
ATOM 777 C CA . VAL A 1 97 ? -0.714 -3.501 12.136 1.00 95.31 97 VAL A CA 1
ATOM 778 C C . VAL A 1 97 ? -0.914 -3.203 10.654 1.00 95.31 97 VAL A C 1
ATOM 780 O O . VAL A 1 97 ? -1.974 -3.488 10.101 1.00 95.31 97 VAL A O 1
ATOM 783 N N . ILE A 1 98 ? 0.114 -2.659 10.006 1.00 96.12 98 ILE A N 1
ATOM 784 C CA . ILE A 1 98 ? 0.163 -2.465 8.557 1.00 96.12 98 ILE A CA 1
ATOM 785 C C . ILE A 1 98 ? 1.347 -3.255 8.003 1.00 96.12 98 ILE A C 1
ATOM 787 O O . ILE A 1 98 ? 2.495 -3.022 8.378 1.00 96.12 98 ILE A O 1
ATOM 791 N N . VAL A 1 99 ? 1.063 -4.195 7.109 1.00 95.25 99 VAL A N 1
ATOM 792 C CA . VAL A 1 99 ? 2.061 -5.017 6.425 1.00 95.25 99 VAL A CA 1
ATOM 793 C C . VAL A 1 99 ? 2.300 -4.438 5.038 1.00 95.25 99 VAL A C 1
ATOM 795 O O . VAL A 1 99 ? 1.376 -4.351 4.232 1.00 95.25 99 VAL A O 1
ATOM 798 N N . VAL A 1 100 ? 3.542 -4.057 4.758 1.00 94.50 100 VAL A N 1
ATOM 799 C CA . VAL A 1 100 ? 3.982 -3.504 3.477 1.00 94.50 100 VAL A CA 1
ATOM 800 C C . VAL A 1 100 ? 4.818 -4.550 2.756 1.00 94.50 100 VAL A C 1
ATOM 802 O O . VAL A 1 100 ? 5.835 -4.996 3.283 1.00 94.50 100 VAL A O 1
ATOM 805 N N . TRP A 1 101 ? 4.422 -4.921 1.540 1.00 93.56 101 TRP A N 1
ATOM 806 C CA . TRP A 1 101 ? 5.225 -5.798 0.690 1.00 93.56 101 TRP A CA 1
ATOM 807 C C . TRP A 1 101 ? 5.195 -5.323 -0.761 1.00 93.56 101 TRP A C 1
ATOM 809 O O . TRP A 1 101 ? 4.238 -5.549 -1.499 1.00 93.56 101 TRP A O 1
ATOM 819 N N . VAL A 1 102 ? 6.245 -4.606 -1.155 1.00 92.50 102 VAL A N 1
ATOM 820 C CA . VAL A 1 102 ? 6.391 -4.015 -2.489 1.00 92.50 102 VAL A CA 1
ATOM 821 C C . VAL A 1 102 ? 7.873 -3.846 -2.817 1.00 92.50 102 VAL A C 1
ATOM 823 O O . VAL A 1 102 ? 8.704 -3.762 -1.915 1.00 92.50 102 VAL A O 1
ATOM 826 N N . GLY A 1 103 ? 8.200 -3.787 -4.106 1.00 87.38 103 GLY A N 1
ATOM 827 C CA . GLY A 1 103 ? 9.548 -3.480 -4.600 1.00 87.38 103 GLY A CA 1
ATOM 828 C C . GLY A 1 103 ? 10.021 -4.422 -5.702 1.00 87.38 103 GLY A C 1
ATOM 829 O O . GLY A 1 103 ? 10.924 -4.074 -6.452 1.00 87.38 103 GLY A O 1
ATOM 830 N N . THR A 1 104 ? 9.381 -5.584 -5.863 1.00 86.94 104 THR A N 1
ATOM 831 C CA . THR A 1 104 ? 9.761 -6.568 -6.896 1.00 86.94 104 THR A CA 1
ATOM 832 C C . THR A 1 104 ? 9.564 -6.064 -8.324 1.00 86.94 104 THR A C 1
ATOM 834 O O . THR A 1 104 ? 10.334 -6.426 -9.211 1.00 86.94 104 THR A O 1
ATOM 837 N N . ASN A 1 105 ? 8.562 -5.206 -8.539 1.00 89.44 105 ASN A N 1
ATOM 838 C CA . ASN A 1 105 ? 8.205 -4.673 -9.856 1.00 89.44 105 ASN A CA 1
ATOM 839 C C . ASN A 1 105 ? 8.959 -3.381 -10.218 1.00 89.44 105 ASN A C 1
ATOM 841 O O . ASN A 1 105 ? 8.737 -2.811 -11.285 1.00 89.44 105 ASN A O 1
ATOM 845 N N . ASN A 1 106 ? 9.836 -2.878 -9.343 1.00 89.19 106 ASN A N 1
ATOM 846 C CA . ASN A 1 106 ? 10.623 -1.668 -9.585 1.00 89.19 106 ASN A CA 1
ATOM 847 C C . ASN A 1 106 ? 11.839 -1.963 -10.491 1.00 89.19 106 ASN A C 1
ATOM 849 O O . ASN A 1 106 ? 12.984 -1.741 -10.113 1.00 89.19 106 ASN A O 1
ATOM 853 N N . HIS A 1 107 ? 11.594 -2.478 -11.699 1.00 87.69 107 HIS A N 1
ATOM 854 C CA . HIS A 1 107 ? 12.640 -2.954 -12.618 1.00 87.69 107 HIS A CA 1
ATOM 855 C C . HIS A 1 107 ? 13.569 -1.853 -13.155 1.00 87.69 107 HIS A C 1
ATOM 857 O O . HIS A 1 107 ? 14.680 -2.146 -13.586 1.00 87.69 107 HIS A O 1
ATOM 863 N N . GLU A 1 108 ? 13.112 -0.602 -13.142 1.00 88.81 108 GLU A N 1
ATOM 864 C CA . GLU A 1 108 ? 13.857 0.562 -13.638 1.00 88.81 108 GLU A CA 1
ATOM 865 C C . GLU A 1 108 ? 14.641 1.286 -12.532 1.00 88.81 108 GLU A C 1
ATOM 867 O O . GLU A 1 108 ? 15.319 2.270 -12.818 1.00 88.81 108 GLU A O 1
ATOM 872 N N . ASN A 1 109 ? 14.538 0.827 -11.279 1.00 88.56 109 ASN A N 1
ATOM 873 C CA . ASN A 1 109 ? 15.144 1.481 -10.123 1.00 88.56 109 ASN A CA 1
ATOM 874 C C . ASN A 1 109 ? 16.295 0.672 -9.529 1.00 88.56 109 ASN A C 1
ATOM 876 O O . ASN A 1 109 ? 16.287 -0.560 -9.553 1.00 88.56 109 ASN A O 1
ATOM 880 N N . THR A 1 110 ? 17.271 1.366 -8.941 1.00 89.06 110 THR A N 1
ATOM 881 C CA . THR A 1 110 ? 18.330 0.695 -8.173 1.00 89.06 110 THR A CA 1
ATOM 882 C C . THR A 1 110 ? 17.799 0.174 -6.838 1.00 89.06 110 THR A C 1
ATOM 884 O O . THR A 1 110 ? 16.740 0.583 -6.358 1.00 89.06 110 THR A O 1
ATOM 887 N N . ALA A 1 111 ? 18.549 -0.722 -6.199 1.00 86.56 111 ALA A N 1
ATOM 888 C CA . ALA A 1 111 ? 18.192 -1.248 -4.885 1.00 86.56 111 ALA A CA 1
ATOM 889 C C . ALA A 1 111 ? 18.046 -0.129 -3.833 1.00 86.56 111 ALA A C 1
ATOM 891 O O . ALA A 1 111 ? 17.127 -0.158 -3.016 1.00 86.56 111 ALA A O 1
ATOM 892 N N . GLU A 1 112 ? 18.915 0.881 -3.889 1.00 86.56 112 GLU A N 1
ATOM 893 C CA . GLU A 1 112 ? 18.902 2.056 -3.014 1.00 86.56 112 GLU A CA 1
ATOM 894 C C . GLU A 1 112 ? 17.671 2.932 -3.270 1.00 86.56 112 GLU A C 1
ATOM 896 O O . GLU A 1 112 ? 17.027 3.397 -2.329 1.00 86.56 112 GLU A O 1
ATOM 901 N N . GLU A 1 113 ? 17.293 3.118 -4.537 1.00 88.69 113 GLU A N 1
ATOM 902 C CA . GLU A 1 113 ? 16.070 3.834 -4.892 1.00 88.69 113 GLU A CA 1
ATOM 903 C C . GLU A 1 113 ? 14.830 3.101 -4.369 1.00 88.69 113 GLU A C 1
ATOM 905 O O . GLU A 1 113 ? 13.966 3.714 -3.739 1.00 88.69 113 GLU A O 1
ATOM 910 N N . VAL A 1 114 ? 14.753 1.780 -4.551 1.00 88.81 114 VAL A N 1
ATOM 911 C CA . VAL A 1 114 ? 13.645 0.969 -4.024 1.00 88.81 114 VAL A CA 1
ATOM 912 C C . VAL A 1 114 ? 13.576 1.058 -2.501 1.00 88.81 114 VAL A C 1
ATOM 914 O O . VAL A 1 114 ? 12.491 1.283 -1.962 1.00 88.81 114 VAL A O 1
ATOM 917 N N . ALA A 1 115 ? 14.714 0.954 -1.809 1.00 88.12 115 ALA A N 1
ATOM 918 C CA . ALA A 1 115 ? 14.782 1.124 -0.361 1.00 88.12 115 ALA A CA 1
ATOM 919 C C . ALA A 1 115 ? 14.254 2.503 0.067 1.00 88.12 115 ALA A C 1
ATOM 921 O O . ALA A 1 115 ? 13.365 2.574 0.913 1.00 88.12 115 ALA A O 1
ATOM 922 N N . GLY A 1 116 ? 14.687 3.587 -0.586 1.00 88.19 116 GLY A N 1
ATOM 923 C CA . GLY A 1 116 ? 14.174 4.931 -0.306 1.00 88.19 116 GLY A CA 1
ATOM 924 C C . GLY A 1 116 ? 12.680 5.104 -0.629 1.00 88.19 116 GLY A C 1
ATOM 925 O O . GLY A 1 116 ? 11.974 5.846 0.054 1.00 88.19 116 GLY A O 1
ATOM 926 N N . GLY A 1 117 ? 12.159 4.388 -1.628 1.00 90.62 117 GLY A N 1
ATOM 927 C CA . GLY A 1 117 ? 10.725 4.334 -1.921 1.00 90.62 117 GLY A CA 1
ATOM 928 C C . GLY A 1 117 ? 9.928 3.642 -0.811 1.00 90.62 117 GLY A C 1
ATOM 929 O O . GLY A 1 117 ? 8.877 4.135 -0.402 1.00 90.62 117 GLY A O 1
ATOM 930 N N . ILE A 1 118 ? 10.447 2.533 -0.280 1.00 91.25 118 ILE A N 1
ATOM 931 C CA . ILE A 1 118 ? 9.864 1.827 0.869 1.00 91.25 118 ILE A CA 1
ATOM 932 C C . ILE A 1 118 ? 9.929 2.704 2.124 1.00 91.25 118 ILE A C 1
ATOM 934 O O . ILE A 1 118 ? 8.932 2.824 2.834 1.00 91.25 118 ILE A O 1
ATOM 938 N N . GLU A 1 119 ? 11.050 3.377 2.379 1.00 90.88 119 GLU A N 1
ATOM 939 C CA . GLU A 1 119 ? 11.177 4.329 3.488 1.00 90.88 119 GLU A CA 1
ATOM 940 C C . GLU A 1 119 ? 10.136 5.448 3.393 1.00 90.88 119 GLU A C 1
ATOM 942 O O . GLU A 1 119 ? 9.478 5.762 4.386 1.00 90.88 119 GLU A O 1
ATOM 947 N N . ALA A 1 120 ? 9.908 6.001 2.199 1.00 93.94 120 ALA A N 1
ATOM 948 C CA . ALA A 1 120 ? 8.868 7.001 1.983 1.00 93.94 120 ALA A CA 1
ATOM 949 C C . ALA A 1 120 ? 7.458 6.457 2.288 1.00 93.94 120 ALA A C 1
ATOM 951 O O . ALA A 1 120 ? 6.622 7.185 2.833 1.00 93.94 120 ALA A O 1
ATOM 952 N N . ILE A 1 121 ? 7.182 5.181 1.983 1.00 94.94 121 ILE A N 1
ATOM 953 C CA . ILE A 1 121 ? 5.916 4.517 2.343 1.00 94.94 121 ILE A CA 1
ATOM 954 C C . ILE A 1 121 ? 5.782 4.428 3.862 1.00 94.94 121 ILE A C 1
ATOM 956 O O . ILE A 1 121 ? 4.757 4.828 4.413 1.00 94.94 121 ILE A O 1
ATOM 960 N N . VAL A 1 122 ? 6.820 3.948 4.546 1.00 93.44 122 VAL A N 1
ATOM 961 C CA . VAL A 1 122 ? 6.840 3.809 6.009 1.00 93.44 122 VAL A CA 1
ATOM 962 C C . VAL A 1 122 ? 6.642 5.167 6.684 1.00 93.44 122 VAL A C 1
ATOM 964 O O . VAL A 1 122 ? 5.821 5.290 7.591 1.00 93.44 122 VAL A O 1
ATOM 967 N N . GLN A 1 123 ? 7.326 6.212 6.213 1.00 93.56 123 GLN A N 1
ATOM 968 C CA . GLN A 1 123 ? 7.167 7.577 6.721 1.00 93.56 123 GLN A CA 1
ATOM 969 C C . GLN A 1 123 ? 5.741 8.101 6.528 1.00 93.56 123 GLN A C 1
ATOM 971 O O . GLN A 1 123 ? 5.166 8.693 7.447 1.00 93.56 123 GLN A O 1
ATOM 976 N N . LEU A 1 124 ? 5.141 7.865 5.358 1.00 94.44 124 LEU A N 1
ATOM 977 C CA . LEU A 1 124 ? 3.759 8.252 5.088 1.00 94.44 124 LEU A CA 1
ATOM 978 C C . LEU A 1 124 ? 2.784 7.535 6.030 1.00 94.44 124 LEU A C 1
ATOM 980 O O . LEU A 1 124 ? 1.885 8.177 6.576 1.00 94.44 124 LEU A O 1
ATOM 984 N N . ILE A 1 125 ? 2.970 6.229 6.231 1.00 93.88 125 ILE A N 1
ATOM 985 C CA . ILE A 1 125 ? 2.136 5.428 7.127 1.00 93.88 125 ILE A CA 1
ATOM 986 C C . ILE A 1 125 ? 2.284 5.920 8.567 1.00 93.88 125 ILE A C 1
ATOM 988 O O . ILE A 1 125 ? 1.272 6.232 9.181 1.00 93.88 125 ILE A O 1
ATOM 992 N N . ASN A 1 126 ? 3.506 6.087 9.078 1.00 93.31 126 ASN A N 1
ATOM 993 C CA . ASN A 1 126 ? 3.747 6.614 10.427 1.00 93.31 126 ASN A CA 1
ATOM 994 C C . ASN A 1 126 ? 3.125 8.002 10.633 1.00 93.31 126 ASN A C 1
ATOM 996 O O . ASN A 1 126 ? 2.639 8.315 11.715 1.00 93.31 126 ASN A O 1
ATOM 1000 N N . THR A 1 127 ? 3.103 8.834 9.588 1.00 94.44 127 THR A N 1
ATOM 1001 C CA . THR A 1 127 ? 2.481 10.163 9.651 1.00 94.44 127 THR A CA 1
ATOM 1002 C C . THR A 1 127 ? 0.956 10.079 9.739 1.00 94.44 127 THR A C 1
ATOM 1004 O O . THR A 1 127 ? 0.340 10.825 10.497 1.00 94.44 127 THR A O 1
ATOM 1007 N N . ARG A 1 128 ? 0.326 9.200 8.948 1.00 94.31 128 ARG A N 1
ATOM 1008 C CA . ARG A 1 128 ? -1.144 9.095 8.873 1.00 94.31 128 ARG A CA 1
ATOM 1009 C C . ARG A 1 128 ? -1.749 8.180 9.937 1.00 94.31 128 ARG A C 1
ATOM 1011 O O . ARG A 1 128 ? -2.891 8.384 10.329 1.00 94.31 128 ARG A O 1
ATOM 1018 N N . GLN A 1 129 ? -1.004 7.174 10.371 1.00 93.19 129 GLN A N 1
ATOM 1019 C CA . GLN A 1 129 ? -1.429 6.095 11.260 1.00 93.19 129 GLN A CA 1
ATOM 1020 C C . GLN A 1 129 ? -0.354 5.862 12.341 1.00 93.19 129 GLN A C 1
ATOM 1022 O O . GLN A 1 129 ? 0.220 4.775 12.414 1.00 93.19 129 GLN A O 1
ATOM 1027 N N . PRO A 1 130 ? -0.053 6.865 13.190 1.00 94.38 130 PRO A N 1
ATOM 1028 C CA . PRO A 1 130 ? 1.047 6.797 14.160 1.00 94.38 130 PRO A CA 1
ATOM 1029 C C . PRO A 1 130 ? 0.874 5.704 15.225 1.00 94.38 130 PRO A C 1
ATOM 1031 O O . PRO A 1 130 ? 1.833 5.342 15.899 1.00 94.38 130 PRO A O 1
ATOM 1034 N N . GLN A 1 131 ? -0.344 5.187 15.410 1.00 93.38 131 GLN A N 1
ATOM 1035 C CA . GLN A 1 131 ? -0.615 4.079 16.327 1.00 93.38 131 GLN A CA 1
ATOM 1036 C C . GLN A 1 131 ? -0.309 2.696 15.732 1.00 93.38 131 GLN A C 1
ATOM 1038 O O . GLN A 1 131 ? -0.271 1.716 16.476 1.00 93.38 131 GLN A O 1
ATOM 1043 N N . ALA A 1 132 ? -0.178 2.590 14.407 1.00 93.44 132 ALA A N 1
ATOM 1044 C CA . ALA A 1 132 ? -0.021 1.313 13.730 1.00 93.44 132 ALA A CA 1
ATOM 1045 C C . ALA A 1 132 ? 1.430 0.827 13.808 1.00 93.44 132 ALA A C 1
ATOM 1047 O O . ALA A 1 132 ? 2.369 1.581 13.565 1.00 93.44 132 ALA A O 1
ATOM 1048 N N . LYS A 1 133 ? 1.621 -0.464 14.082 1.00 94.31 133 LYS A N 1
ATOM 1049 C CA . LYS A 1 133 ? 2.914 -1.126 13.892 1.00 94.31 133 LYS A CA 1
ATOM 1050 C C . LYS A 1 133 ? 3.106 -1.453 12.418 1.00 94.31 133 LYS A C 1
ATOM 1052 O O . LYS A 1 133 ? 2.190 -1.975 11.785 1.00 94.31 133 LYS A O 1
ATOM 1057 N N . ILE A 1 134 ? 4.289 -1.184 11.881 1.00 92.81 134 ILE A N 1
ATOM 1058 C CA . ILE A 1 134 ? 4.589 -1.416 10.467 1.00 92.81 134 ILE A CA 1
ATOM 1059 C C . ILE A 1 134 ? 5.507 -2.630 10.339 1.00 92.81 134 ILE A C 1
ATOM 1061 O O . ILE A 1 134 ? 6.568 -2.671 10.956 1.00 92.81 134 ILE A O 1
ATOM 1065 N N . ILE A 1 135 ? 5.107 -3.597 9.515 1.00 92.75 135 ILE A N 1
ATOM 1066 C CA . ILE A 1 135 ? 5.926 -4.752 9.136 1.00 92.75 135 ILE A CA 1
ATOM 1067 C C . ILE A 1 135 ? 6.270 -4.597 7.662 1.00 92.75 135 ILE A C 1
ATOM 1069 O O . ILE A 1 135 ? 5.371 -4.508 6.828 1.00 92.75 135 ILE A O 1
ATOM 1073 N N . VAL A 1 136 ? 7.558 -4.583 7.327 1.00 90.44 136 VAL A N 1
ATOM 1074 C CA . VAL A 1 136 ? 8.007 -4.545 5.932 1.00 90.44 136 VAL A CA 1
ATOM 1075 C C . VAL A 1 136 ? 8.521 -5.922 5.543 1.00 90.44 136 VAL A C 1
ATOM 1077 O O . VAL A 1 136 ? 9.473 -6.435 6.132 1.00 90.44 136 VAL A O 1
ATOM 1080 N N . LEU A 1 137 ? 7.894 -6.510 4.529 1.00 87.19 137 LEU A N 1
ATOM 1081 C CA . LEU A 1 137 ? 8.357 -7.728 3.883 1.00 87.19 137 LEU A CA 1
ATOM 1082 C C . LEU A 1 137 ? 9.203 -7.346 2.671 1.00 87.19 137 LEU A C 1
ATOM 1084 O O . LEU A 1 137 ? 8.814 -6.512 1.853 1.00 87.19 137 LEU A O 1
ATOM 1088 N N . THR A 1 138 ? 10.359 -7.984 2.543 1.00 74.06 138 THR A N 1
ATOM 1089 C CA . THR A 1 138 ? 11.257 -7.798 1.406 1.00 74.06 138 THR A CA 1
ATOM 1090 C C . THR A 1 138 ? 11.418 -9.113 0.658 1.00 74.06 138 THR A C 1
ATOM 1092 O O . THR A 1 138 ? 11.588 -10.177 1.257 1.00 74.06 138 THR A O 1
ATOM 1095 N N . SER A 1 139 ? 11.340 -9.060 -0.671 1.00 62.47 139 SER A N 1
ATOM 1096 C CA . SER A 1 139 ? 11.724 -10.186 -1.516 1.00 62.47 139 SER A CA 1
ATOM 1097 C C . SER A 1 139 ? 13.242 -10.324 -1.450 1.00 62.47 139 SER A C 1
ATOM 1099 O O . SER A 1 139 ? 13.981 -9.510 -2.005 1.00 62.47 139 SER A O 1
ATOM 1101 N N . CYS A 1 140 ? 13.708 -11.331 -0.719 1.00 43.25 140 CYS A N 1
ATOM 1102 C CA . CYS A 1 140 ? 15.121 -11.549 -0.465 1.00 43.25 140 CYS A CA 1
ATOM 1103 C C . CYS A 1 140 ? 15.860 -11.937 -1.758 1.00 43.25 140 CYS A C 1
ATOM 1105 O O . CYS A 1 140 ? 15.900 -13.099 -2.149 1.00 43.25 140 CYS A O 1
ATOM 1107 N N . GLY A 1 141 ? 16.464 -10.943 -2.407 1.00 41.34 141 GLY A N 1
ATOM 1108 C CA . GLY A 1 141 ? 17.554 -11.098 -3.362 1.00 41.34 141 GLY A CA 1
ATOM 1109 C C . GLY A 1 141 ? 18.856 -10.589 -2.749 1.00 41.34 141 GLY A C 1
ATOM 1110 O O . GLY A 1 141 ? 19.378 -9.588 -3.210 1.00 41.34 141 GLY A O 1
ATOM 1111 N N . GLY A 1 142 ? 19.323 -11.204 -1.655 1.00 38.22 142 GLY A N 1
ATOM 1112 C CA . GLY A 1 142 ? 20.699 -11.147 -1.120 1.00 38.22 142 GLY A CA 1
ATOM 1113 C C . GLY A 1 142 ? 21.365 -9.806 -0.745 1.00 38.22 142 GLY A C 1
ATOM 1114 O O . GLY A 1 142 ? 22.362 -9.849 -0.033 1.00 38.22 142 GLY A O 1
ATOM 1115 N N . GLN A 1 143 ? 20.880 -8.637 -1.173 1.00 37.53 143 GLN A N 1
ATOM 1116 C CA . GLN A 1 143 ? 21.707 -7.418 -1.211 1.00 37.53 143 GLN A CA 1
ATOM 1117 C C . GLN A 1 143 ? 21.123 -6.206 -0.466 1.00 37.53 143 GLN A C 1
ATOM 1119 O O . GLN A 1 143 ? 21.856 -5.267 -0.172 1.00 37.53 143 GLN A O 1
ATOM 1124 N N . LEU A 1 144 ? 19.845 -6.235 -0.070 1.00 43.69 144 LEU A N 1
ATOM 1125 C CA . LEU A 1 144 ? 19.190 -5.088 0.583 1.00 43.69 144 LEU A CA 1
ATOM 1126 C C . LEU A 1 144 ? 19.519 -4.931 2.085 1.00 43.69 144 LEU A C 1
ATOM 1128 O O . LEU A 1 144 ? 19.233 -3.894 2.673 1.00 43.69 144 LEU A O 1
ATOM 1132 N N . LEU A 1 145 ? 20.131 -5.937 2.721 1.00 42.97 145 LEU A N 1
ATOM 1133 C CA . LEU A 1 145 ? 20.376 -5.952 4.175 1.00 42.97 145 LEU A CA 1
ATOM 1134 C C . LEU A 1 145 ? 21.601 -5.133 4.625 1.00 42.97 145 LEU A C 1
ATOM 1136 O O . LEU A 1 145 ? 21.879 -5.071 5.818 1.00 42.97 145 LEU A O 1
ATOM 1140 N N . SER A 1 146 ? 22.337 -4.503 3.703 1.00 38.06 146 SER A N 1
ATOM 1141 C CA . SER A 1 146 ? 23.574 -3.779 4.038 1.00 38.06 146 SER A CA 1
ATOM 1142 C C . SER A 1 146 ? 23.412 -2.262 4.225 1.00 38.06 146 SER A C 1
ATOM 1144 O O . SER A 1 146 ? 24.382 -1.625 4.634 1.00 38.06 146 SER A O 1
ATOM 1146 N N . ALA A 1 147 ? 22.268 -1.650 3.898 1.00 37.66 147 ALA A N 1
ATOM 1147 C CA . ALA A 1 147 ? 22.280 -0.212 3.604 1.00 37.66 147 ALA A CA 1
ATOM 1148 C C . ALA A 1 147 ? 21.918 0.746 4.755 1.00 37.66 147 ALA A C 1
ATOM 1150 O O . ALA A 1 147 ? 22.524 1.812 4.807 1.00 37.66 147 ALA A O 1
ATOM 1151 N N . HIS A 1 148 ? 21.015 0.437 5.700 1.00 37.41 148 HIS A N 1
ATOM 1152 C CA . HIS A 1 148 ? 20.560 1.474 6.650 1.00 37.41 148 HIS A CA 1
ATOM 1153 C C . HIS A 1 148 ? 20.300 0.967 8.085 1.00 37.41 148 HIS A C 1
ATOM 1155 O O . HIS A 1 148 ? 19.386 0.173 8.296 1.00 37.41 148 HIS A O 1
ATOM 1161 N N . PRO A 1 149 ? 21.037 1.463 9.105 1.00 33.56 149 PRO A N 1
ATOM 1162 C CA . PRO A 1 149 ? 20.866 1.067 10.508 1.00 33.56 149 PRO A CA 1
ATOM 1163 C C . PRO A 1 149 ? 19.723 1.802 11.242 1.00 33.56 149 PRO A C 1
ATOM 1165 O O . PRO A 1 149 ? 19.633 1.711 12.460 1.00 33.56 149 PRO A O 1
ATOM 1168 N N . CYS A 1 150 ? 18.868 2.557 10.539 1.00 31.41 150 CYS A N 1
ATOM 1169 C CA . CYS A 1 150 ? 17.875 3.451 11.161 1.00 31.41 150 CYS A CA 1
ATOM 1170 C C . CYS A 1 150 ? 16.451 2.862 11.255 1.00 31.41 150 CYS A C 1
ATOM 1172 O O . CYS A 1 150 ? 15.536 3.525 11.735 1.00 31.41 150 CYS A O 1
ATOM 1174 N N . LEU A 1 151 ? 16.236 1.634 10.783 1.00 37.28 151 LEU A N 1
ATOM 1175 C CA . LEU A 1 151 ? 14.916 1.010 10.753 1.00 37.28 151 LEU A CA 1
ATOM 1176 C C . LEU A 1 151 ? 14.805 -0.019 11.887 1.00 37.28 151 LEU A C 1
ATOM 1178 O O . LEU A 1 151 ? 15.176 -1.175 11.711 1.00 37.28 151 LEU A O 1
ATOM 1182 N N . GLU A 1 152 ? 14.221 0.370 13.026 1.00 33.91 152 GLU A N 1
ATOM 1183 C CA . GLU A 1 152 ? 13.584 -0.566 13.981 1.00 33.91 152 GLU A CA 1
ATOM 1184 C C . GLU A 1 152 ? 12.293 -1.155 13.371 1.00 33.91 152 GLU A C 1
ATOM 1186 O O . GLU A 1 152 ? 11.219 -1.159 13.968 1.00 33.91 152 GLU A O 1
ATOM 1191 N N . VAL A 1 153 ? 12.369 -1.610 12.121 1.00 39.38 153 VAL A N 1
ATOM 1192 C CA . VAL A 1 153 ? 11.298 -2.351 11.471 1.00 39.38 153 VAL A CA 1
ATOM 1193 C C . VAL A 1 153 ? 11.540 -3.810 11.817 1.00 39.38 153 VAL A C 1
ATOM 1195 O O . VAL A 1 153 ? 12.586 -4.361 11.476 1.00 39.38 153 VAL A O 1
ATOM 1198 N N . GLU A 1 154 ? 10.590 -4.445 12.503 1.00 37.34 154 GLU A N 1
ATOM 1199 C CA . GLU A 1 154 ? 10.570 -5.902 12.634 1.00 37.34 154 GLU A CA 1
ATOM 1200 C C . GLU A 1 154 ? 10.395 -6.494 11.225 1.00 37.34 154 GLU A C 1
ATOM 1202 O O . GLU A 1 154 ? 9.285 -6.670 10.721 1.00 37.34 154 GLU A O 1
ATOM 1207 N N . ILE A 1 155 ? 11.518 -6.737 10.545 1.00 38.78 155 ILE A N 1
ATOM 1208 C CA . ILE A 1 155 ? 11.578 -7.437 9.264 1.00 38.78 155 ILE A CA 1
ATOM 1209 C C . ILE A 1 155 ? 11.282 -8.903 9.568 1.00 38.78 155 ILE A C 1
ATOM 1211 O O . ILE A 1 155 ? 12.168 -9.684 9.919 1.00 38.78 155 ILE A O 1
ATOM 1215 N N . LEU A 1 156 ? 10.011 -9.285 9.473 1.00 38.09 156 LEU A N 1
ATOM 1216 C CA . LEU A 1 156 ? 9.624 -10.680 9.584 1.00 38.09 156 LEU A CA 1
ATOM 1217 C C . LEU A 1 156 ? 9.858 -11.351 8.228 1.00 38.09 156 LEU A C 1
ATOM 1219 O O . LEU A 1 156 ? 9.128 -11.121 7.268 1.00 38.09 156 LEU A O 1
ATOM 1223 N N . PHE A 1 157 ? 10.880 -12.198 8.131 1.00 31.89 157 PHE A N 1
ATOM 1224 C CA . PHE A 1 157 ? 11.042 -13.079 6.978 1.00 31.89 157 PHE A CA 1
ATOM 1225 C C . PHE A 1 157 ? 9.901 -14.101 6.961 1.00 31.89 157 PHE A C 1
ATOM 1227 O O . PHE A 1 157 ? 9.953 -15.119 7.645 1.00 31.89 157 PHE A O 1
ATOM 1234 N N . VAL A 1 158 ? 8.874 -13.858 6.151 1.00 34.38 158 VAL A N 1
ATOM 1235 C CA . VAL A 1 158 ? 7.883 -14.874 5.787 1.00 34.38 158 VAL A CA 1
ATOM 1236 C C . VAL A 1 158 ? 8.001 -15.083 4.291 1.00 34.38 158 VAL A C 1
ATOM 1238 O O . VAL A 1 158 ? 7.347 -14.381 3.544 1.00 34.38 158 VAL A O 1
ATOM 1241 N N . VAL A 1 159 ? 8.929 -15.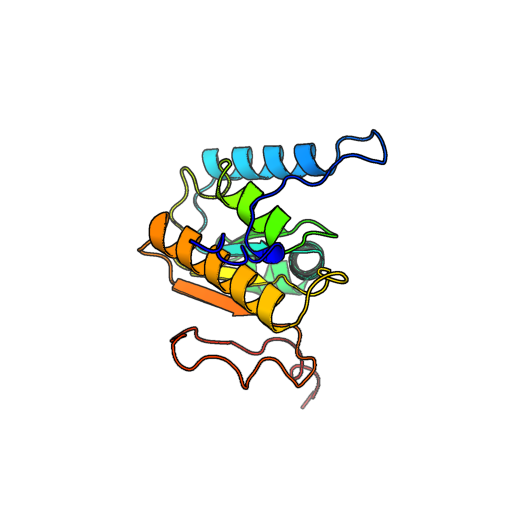949 3.875 1.00 31.97 159 VAL A N 1
ATOM 1242 C CA . VAL A 1 159 ? 8.819 -16.981 2.819 1.00 31.97 159 VAL A CA 1
ATOM 1243 C C . VAL A 1 159 ? 10.223 -17.586 2.650 1.00 31.97 159 VAL A C 1
ATOM 1245 O O . VAL A 1 159 ? 10.992 -17.173 1.791 1.00 31.97 159 VAL A O 1
ATOM 1248 N N . SER A 1 160 ? 10.578 -18.535 3.519 1.00 27.69 160 SER A N 1
ATOM 1249 C CA . SER A 1 160 ? 11.387 -19.731 3.213 1.00 27.69 160 SER A CA 1
ATOM 1250 C C . SER A 1 160 ? 11.580 -20.495 4.527 1.00 27.69 160 SER A C 1
ATOM 1252 O O . SER A 1 160 ? 12.481 -20.190 5.303 1.00 27.69 160 SER A O 1
ATOM 1254 N N . GLY A 1 161 ? 10.666 -21.414 4.852 1.00 30.45 161 GLY A N 1
ATOM 1255 C CA . GLY A 1 161 ? 10.773 -22.168 6.110 1.00 30.45 161 GLY A CA 1
ATOM 1256 C C . GLY A 1 161 ? 9.561 -22.989 6.546 1.00 30.45 161 GLY A C 1
ATOM 1257 O O . GLY A 1 161 ? 9.694 -23.790 7.459 1.00 30.45 161 GLY A O 1
ATOM 1258 N N . PHE A 1 162 ? 8.402 -22.871 5.893 1.00 30.80 162 PHE A N 1
ATOM 1259 C CA . PHE A 1 162 ? 7.244 -23.740 6.159 1.00 30.80 162 PHE A CA 1
ATOM 1260 C C . PHE A 1 162 ? 7.077 -24.824 5.083 1.00 30.80 162 PHE A C 1
ATOM 1262 O O . PHE A 1 162 ? 5.992 -25.059 4.571 1.00 30.80 162 PHE A O 1
ATOM 1269 N N . VAL A 1 163 ? 8.178 -25.496 4.733 1.00 30.95 163 VAL A N 1
ATOM 1270 C CA . VAL A 1 163 ? 8.156 -26.846 4.146 1.00 30.95 163 VAL A CA 1
ATOM 1271 C C . VAL A 1 163 ? 9.325 -27.642 4.730 1.00 30.95 163 VAL A C 1
ATOM 1273 O O . VAL A 1 163 ? 10.298 -27.935 4.049 1.00 30.95 163 VAL A O 1
ATOM 1276 N N . THR A 1 164 ? 9.226 -28.021 6.000 1.00 24.86 164 THR A N 1
ATOM 1277 C CA . THR A 1 164 ? 9.711 -29.336 6.435 1.00 24.86 164 THR A CA 1
ATOM 1278 C C . THR A 1 164 ? 8.674 -29.922 7.372 1.00 24.86 164 THR A C 1
ATOM 1280 O O . THR A 1 164 ? 8.495 -29.498 8.507 1.00 24.86 164 THR A O 1
ATOM 1283 N N . SER A 1 165 ? 7.940 -30.866 6.802 1.00 26.28 165 SER A N 1
ATOM 1284 C CA . SER A 1 165 ? 7.075 -31.812 7.479 1.00 26.28 165 SER A CA 1
ATOM 1285 C C . SER A 1 165 ? 7.897 -32.696 8.432 1.00 26.28 165 SER A C 1
ATOM 1287 O O . SER A 1 165 ? 8.897 -33.262 7.992 1.00 26.28 165 SER A O 1
ATOM 1289 N N . ARG A 1 166 ? 7.328 -32.923 9.627 1.00 30.44 166 ARG A N 1
ATOM 1290 C CA . ARG A 1 166 ? 7.693 -33.850 10.724 1.00 30.44 166 ARG A CA 1
ATOM 1291 C C . ARG A 1 166 ? 8.665 -33.349 11.781 1.00 30.44 166 ARG A C 1
ATOM 1293 O O . ARG A 1 166 ? 9.798 -32.970 11.433 1.00 30.44 166 ARG A O 1
#

Secondary structure (DSSP, 8-state):
-------GGGS--PPP-SSSS-HHHHHHHHHHHHHHH---SEEEEESHHHHHHTTSHHIIIIIGGGTEEEEE-TT--HHHHHHHIIIIITSS---SEEEEE--TT-TTS-HHHHHHHHHHHHHHHHHH-TTSEEEEE----SSGGGS-TT--------SS-S----

pLDDT: mean 81.31, std 22.58, range [24.86, 97.88]

Foldseek 3Di:
DDPPPDLPLQAADADDPPPPPCVRVVLLVVLLVCLQVAAAQEEEFEEPVLVCVCVDVCCVVPPVVRRYDGSYYHLDGLNNSLNSLVVRNLPNYAHQEYEYEHHPNPPVHDLVSSVVSVVSNVVSCCVSHVNHQYAYEYDDPPDNVPDDPPDPHPHDDPDDDPPDDD

Organism: NCBI:txid89673

InterPro domains:
  IPR013830 SGNH hydrolase-type esterase domain [PF13472] (44-139)
  IPR036514 SGNH hydrolase superfamily [G3DSA:3.40.50.1110] (1-141)

Radius of gyration: 16.09 Å; chains: 1; bounding box: 41×59×38 Å